Protein AF-A0A822J264-F1 (afdb_monomer)

Nearest PDB structures (foldseek):
  8wp1-assembly1_A  TM=3.627E-01  e=6.710E+00  Homo sapiens

Foldseek 3Di:
DDDPPPPQPFDKAAQDAAPPPRDTDIFGADSVRHGDQLKDWDQVVCCVVPVDGDIHIHHSVGSVCVLVVVVVVLCVPLNPDDPDADPPRPNNVSVVVSCVVVVPDD

Secondary structure (DSSP, 8-state):
-----------EEEEEE-TTT--EEEEE--TTSPPPTTSEEEHHHHHHHHSS---EEE-HHHHTTHHHHHHHHHHHHH-SPPSS--TT-HHHHHHHHHHHHHT---

Mean predicted aligned error: 10.85 Å

Structure (mmCIF, N/CA/C/O backbone):
data_AF-A0A822J264-F1
#
_entry.id   AF-A0A822J264-F1
#
loop_
_atom_site.group_PDB
_atom_site.id
_atom_site.type_symbol
_atom_site.label_atom_id
_atom_site.label_alt_id
_atom_site.label_comp_id
_atom_site.label_asym_id
_atom_site.label_entity_id
_atom_site.label_seq_id
_atom_site.pdbx_PDB_ins_code
_atom_site.Cartn_x
_atom_site.Cartn_y
_atom_site.Cartn_z
_atom_site.occupancy
_atom_site.B_iso_or_equiv
_atom_site.auth_seq_id
_atom_site.auth_comp_id
_atom_site.auth_asym_id
_atom_site.auth_atom_id
_atom_site.pdbx_PDB_model_num
ATOM 1 N N . MET A 1 1 ? 6.559 -12.242 44.135 1.00 37.31 1 MET A N 1
ATOM 2 C CA . MET A 1 1 ? 6.641 -10.959 43.398 1.00 37.31 1 MET A CA 1
ATOM 3 C C . MET A 1 1 ? 5.624 -11.011 42.266 1.00 37.31 1 MET A C 1
ATOM 5 O O . MET A 1 1 ? 5.751 -11.871 41.406 1.00 37.31 1 MET A O 1
ATOM 9 N N . LYS A 1 2 ? 4.561 -10.197 42.311 1.00 36.38 2 LYS A N 1
ATOM 10 C CA . LYS A 1 2 ? 3.545 -10.153 41.246 1.00 36.38 2 LYS A CA 1
ATOM 11 C C . LYS A 1 2 ? 4.147 -9.409 40.051 1.00 36.38 2 LYS A C 1
ATOM 13 O O . LYS A 1 2 ? 4.453 -8.226 40.182 1.00 36.38 2 LYS A O 1
ATOM 18 N N . LYS A 1 3 ? 4.365 -10.099 38.926 1.00 38.25 3 LYS A N 1
ATOM 19 C CA . LYS A 1 3 ? 4.694 -9.445 37.652 1.00 38.25 3 LYS A CA 1
ATOM 20 C C . LYS A 1 3 ? 3.502 -8.552 37.307 1.00 38.25 3 LYS A C 1
ATOM 22 O O . LYS A 1 3 ? 2.392 -9.049 37.162 1.00 38.25 3 LYS A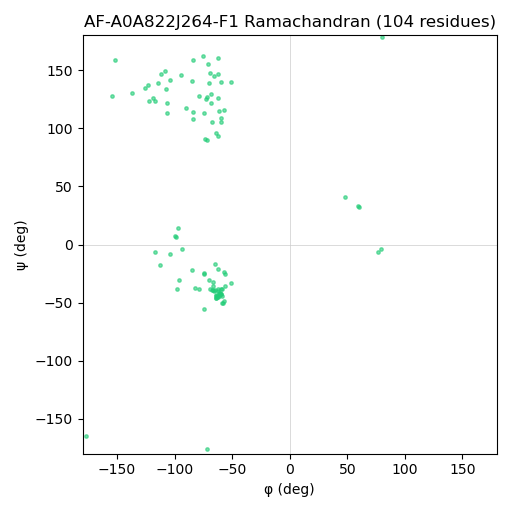 O 1
ATOM 27 N N . LYS A 1 4 ? 3.713 -7.234 37.291 1.00 39.19 4 LYS A N 1
ATOM 28 C CA . LYS A 1 4 ? 2.728 -6.290 36.767 1.00 39.19 4 LYS A CA 1
ATOM 29 C C . LYS A 1 4 ? 2.649 -6.551 35.268 1.00 39.19 4 LYS A C 1
ATOM 31 O O . LYS A 1 4 ? 3.585 -6.212 34.552 1.00 39.19 4 LYS A O 1
ATOM 36 N N . GLU A 1 5 ? 1.578 -7.195 34.823 1.00 40.41 5 GLU A N 1
ATOM 37 C CA . GLU A 1 5 ? 1.194 -7.183 33.417 1.00 40.41 5 GLU A CA 1
ATOM 38 C C . GLU A 1 5 ? 0.953 -5.724 33.035 1.00 40.41 5 GLU A C 1
ATOM 40 O O . GLU A 1 5 ? -0.004 -5.086 33.477 1.00 40.41 5 GLU A O 1
ATOM 45 N N . VAL A 1 6 ? 1.896 -5.155 32.287 1.00 39.34 6 VAL A N 1
ATOM 46 C CA . VAL A 1 6 ? 1.711 -3.866 31.636 1.00 39.34 6 VAL A CA 1
ATOM 47 C C . VAL A 1 6 ? 0.771 -4.145 30.471 1.00 39.34 6 VAL A C 1
ATOM 49 O O . VAL A 1 6 ? 1.203 -4.532 29.393 1.00 39.34 6 VAL A O 1
ATOM 52 N N . THR A 1 7 ? -0.534 -4.019 30.705 1.00 41.62 7 THR A N 1
ATOM 53 C CA . THR A 1 7 ? -1.530 -3.969 29.632 1.00 41.62 7 THR A CA 1
ATOM 54 C C . THR A 1 7 ? -1.240 -2.735 28.786 1.00 41.62 7 THR A C 1
ATOM 56 O O . THR A 1 7 ? -1.682 -1.631 29.116 1.00 41.62 7 THR A O 1
ATOM 59 N N . ALA A 1 8 ? -0.458 -2.909 27.721 1.00 45.66 8 ALA A N 1
ATOM 60 C CA . ALA A 1 8 ? -0.338 -1.928 26.659 1.00 45.66 8 ALA A CA 1
ATOM 61 C C . ALA A 1 8 ? -1.743 -1.737 26.079 1.00 45.66 8 ALA A C 1
ATOM 63 O O . ALA A 1 8 ? -2.320 -2.647 25.482 1.00 45.66 8 ALA A O 1
ATOM 64 N N . LYS A 1 9 ? -2.351 -0.576 26.335 1.00 51.09 9 LYS A N 1
ATOM 65 C CA . LYS A 1 9 ? -3.590 -0.180 25.669 1.00 51.09 9 LYS A CA 1
ATOM 66 C C . LYS A 1 9 ? -3.245 -0.037 24.187 1.00 51.09 9 LYS A C 1
ATOM 68 O O . LYS A 1 9 ? -2.710 0.997 23.811 1.00 51.09 9 LYS A O 1
ATOM 73 N N . SER A 1 10 ? -3.489 -1.065 23.372 1.00 56.47 10 SER A N 1
ATOM 74 C CA . SER A 1 10 ? -3.328 -0.946 21.920 1.00 56.47 10 SER A CA 1
ATOM 75 C C . SER A 1 10 ? -4.220 0.201 21.452 1.00 56.47 10 SER A C 1
ATOM 77 O O . SER A 1 10 ? -5.442 0.142 21.633 1.00 56.47 10 SER A O 1
ATOM 79 N N . SER A 1 11 ? -3.623 1.262 20.924 1.00 82.81 11 SER A N 1
ATOM 80 C CA . SER A 1 11 ? -4.365 2.424 20.446 1.00 82.81 11 SER A CA 1
ATOM 81 C C . SER A 1 11 ? -5.161 2.019 19.201 1.00 82.81 11 SER A C 1
ATOM 83 O O . SER A 1 11 ? -4.626 1.385 18.295 1.00 82.81 11 SER A O 1
ATOM 85 N N . ILE A 1 12 ? -6.458 2.330 19.172 1.00 89.62 12 ILE A N 1
ATOM 86 C CA . ILE A 1 12 ? -7.329 2.063 18.018 1.00 89.62 12 ILE A CA 1
ATOM 87 C C . ILE A 1 12 ? -7.608 3.398 17.330 1.00 89.62 12 ILE A C 1
ATOM 89 O O . ILE A 1 12 ? -8.157 4.307 17.957 1.00 89.62 12 ILE A O 1
ATOM 93 N N . LEU A 1 13 ? -7.257 3.512 16.049 1.00 90.69 13 LEU A N 1
ATOM 94 C CA . LEU A 1 13 ? -7.655 4.633 15.202 1.00 90.69 13 LEU A CA 1
ATOM 95 C C . LEU A 1 13 ? -9.050 4.346 14.655 1.00 90.69 13 LEU A C 1
ATOM 97 O O . LEU A 1 13 ? -9.224 3.475 13.804 1.00 90.69 13 LEU A O 1
ATOM 101 N N . LYS A 1 14 ? -10.045 5.068 15.163 1.00 91.81 14 LYS A N 1
ATOM 102 C CA . LYS A 1 14 ? -11.440 4.869 14.767 1.00 91.81 14 LYS A CA 1
ATOM 103 C C . LYS A 1 14 ? -11.804 5.617 13.493 1.00 91.81 14 LYS A C 1
ATOM 105 O O . LYS A 1 14 ? -11.148 6.610 13.145 1.00 91.81 14 LYS A O 1
ATOM 110 N N . ASP A 1 15 ? -12.867 5.145 12.849 1.00 91.75 15 ASP A N 1
ATOM 111 C CA . ASP A 1 15 ? -13.592 5.841 11.781 1.00 91.75 15 ASP A CA 1
ATOM 112 C C . ASP A 1 15 ? -12.723 6.190 10.558 1.00 91.75 15 ASP A C 1
ATOM 114 O O . ASP A 1 15 ? -12.945 7.204 9.891 1.00 91.75 15 ASP A O 1
ATOM 118 N N . ARG A 1 16 ? -11.733 5.349 10.226 1.00 93.94 16 ARG A N 1
ATOM 119 C CA . ARG A 1 16 ? -11.014 5.482 8.952 1.00 93.94 16 ARG A CA 1
ATOM 120 C C . ARG A 1 16 ? -11.959 5.119 7.812 1.00 93.94 16 ARG A C 1
ATOM 122 O O . ARG A 1 16 ? -12.837 4.269 7.957 1.00 93.94 16 ARG A O 1
ATOM 129 N N . LYS A 1 17 ? -11.781 5.754 6.658 1.00 94.69 17 LYS A N 1
ATOM 130 C CA . LYS A 1 17 ? -12.556 5.462 5.450 1.00 94.69 17 LYS A CA 1
ATOM 131 C C . LYS A 1 17 ? -11.614 4.992 4.357 1.00 94.69 17 LYS A C 1
ATOM 133 O O . LYS A 1 17 ? -10.654 5.682 4.038 1.00 94.69 17 LYS A O 1
ATOM 138 N N . CYS A 1 18 ? -11.899 3.833 3.778 1.00 92.56 18 CYS A N 1
ATOM 139 C CA . CYS A 1 18 ? -11.094 3.309 2.687 1.00 92.56 18 CYS A CA 1
ATOM 140 C C . CYS A 1 18 ? -11.355 4.134 1.426 1.00 92.56 18 CYS A C 1
ATOM 142 O O . CYS A 1 18 ? -12.507 4.283 1.020 1.00 92.56 18 CYS A O 1
ATOM 144 N N . ILE A 1 19 ? -10.303 4.643 0.790 1.00 90.06 19 ILE A N 1
ATOM 145 C CA . ILE A 1 19 ? -10.429 5.413 -0.456 1.00 90.06 19 ILE A CA 1
ATOM 146 C C . ILE A 1 19 ? -10.843 4.524 -1.633 1.00 90.06 19 ILE A C 1
ATOM 148 O O . ILE A 1 19 ? -11.554 4.983 -2.520 1.00 90.06 19 ILE A O 1
ATOM 152 N N . VAL A 1 20 ? -10.455 3.247 -1.617 1.00 86.81 20 VAL A N 1
ATOM 153 C CA . VAL A 1 20 ? -10.753 2.297 -2.697 1.00 86.81 20 VAL A CA 1
ATOM 154 C C . VAL A 1 20 ? -12.219 1.858 -2.678 1.00 86.81 20 VAL A C 1
ATOM 156 O O . VAL A 1 20 ? -12.912 1.999 -3.680 1.00 86.81 20 VAL A O 1
ATOM 159 N N . CYS A 1 21 ? -12.711 1.333 -1.550 1.00 90.62 21 CYS A N 1
ATOM 160 C CA . CYS A 1 21 ? -14.070 0.777 -1.466 1.00 90.62 21 CYS A CA 1
ATOM 161 C C . CYS A 1 21 ? -15.084 1.671 -0.737 1.00 90.62 21 CYS A C 1
ATOM 163 O O . CYS A 1 21 ? -16.271 1.361 -0.717 1.00 90.62 21 CYS A O 1
ATOM 165 N N . GLY A 1 22 ? -14.649 2.760 -0.100 1.00 92.44 22 GLY A N 1
ATOM 166 C CA . GLY A 1 22 ? -15.522 3.670 0.648 1.00 92.44 22 GLY A CA 1
ATOM 167 C C . GLY A 1 22 ? -15.968 3.168 2.026 1.00 92.44 22 GLY A C 1
ATOM 168 O O . GLY A 1 22 ? -16.575 3.944 2.770 1.00 92.44 22 GLY A O 1
ATOM 169 N N . ASN A 1 23 ? -15.662 1.917 2.388 1.00 93.81 23 ASN A N 1
ATOM 170 C CA . ASN A 1 23 ? -16.047 1.331 3.672 1.00 93.81 23 ASN A CA 1
ATOM 171 C C . ASN A 1 23 ? -15.359 2.031 4.845 1.00 93.81 23 ASN A C 1
ATOM 173 O O . ASN A 1 23 ? -14.193 2.428 4.760 1.00 93.81 23 ASN A O 1
ATOM 177 N N . LYS A 1 24 ? -16.085 2.141 5.960 1.00 96.00 24 LYS A N 1
ATOM 178 C CA . LYS A 1 24 ? -15.527 2.589 7.236 1.00 96.00 24 LYS A CA 1
ATOM 179 C C . LYS A 1 24 ? -14.904 1.414 7.979 1.00 96.00 24 LYS A C 1
ATOM 181 O O . LYS A 1 24 ? -15.472 0.324 7.972 1.00 96.00 24 LYS A O 1
ATOM 186 N N . PHE A 1 25 ? -13.766 1.641 8.617 1.00 93.38 25 PHE A N 1
ATOM 187 C CA . PHE A 1 25 ? -13.056 0.631 9.389 1.00 93.38 25 PHE A CA 1
ATOM 188 C C . PHE A 1 25 ? -12.235 1.268 10.513 1.00 93.38 25 PHE A C 1
ATOM 190 O O . PHE A 1 25 ? -11.884 2.448 10.460 1.00 93.38 25 PHE A O 1
ATOM 197 N N . ASP A 1 26 ? -11.923 0.459 11.519 1.00 94.25 26 ASP A N 1
ATOM 198 C CA . ASP A 1 26 ? -11.046 0.838 12.620 1.00 94.25 26 ASP A CA 1
ATOM 199 C C . ASP A 1 26 ? -9.679 0.174 12.425 1.00 94.25 26 ASP A C 1
ATOM 201 O O . ASP A 1 26 ? -9.597 -0.981 12.008 1.00 94.25 26 ASP A O 1
ATOM 205 N N . VAL A 1 27 ? -8.601 0.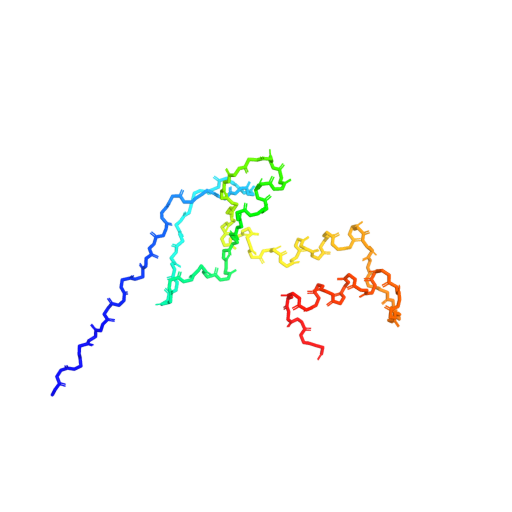886 12.753 1.00 90.81 27 VAL A N 1
ATOM 206 C CA . VAL A 1 27 ? -7.232 0.360 12.683 1.00 90.81 27 VAL A CA 1
ATOM 207 C C . VAL A 1 27 ? -6.730 0.112 14.093 1.00 90.81 27 VAL A C 1
ATOM 209 O O . VAL A 1 27 ? -6.526 1.044 14.873 1.00 90.81 27 VAL A O 1
ATOM 212 N N . LYS A 1 28 ? -6.513 -1.157 14.428 1.00 90.69 28 LYS A N 1
ATOM 213 C CA . LYS A 1 28 ? -5.855 -1.544 15.675 1.00 90.69 28 LYS A CA 1
ATOM 214 C C . LYS A 1 28 ? -4.343 -1.485 15.472 1.00 90.69 28 LYS A C 1
ATOM 216 O O . LYS A 1 28 ? -3.822 -2.267 14.684 1.00 90.69 28 LYS A O 1
ATOM 221 N N . LEU A 1 29 ? -3.659 -0.575 16.165 1.00 88.56 29 LEU A N 1
ATOM 222 C CA . LEU A 1 29 ? -2.199 -0.494 16.110 1.00 88.56 29 LEU A CA 1
ATOM 223 C C . LEU A 1 29 ? -1.553 -1.684 16.834 1.00 88.56 29 LEU A C 1
ATOM 225 O O . LEU A 1 29 ? -2.166 -2.290 17.722 1.00 88.56 29 LEU A O 1
ATOM 229 N N . ASP A 1 30 ? -0.322 -2.010 16.448 1.00 83.69 30 ASP A N 1
ATOM 230 C CA . ASP A 1 30 ? 0.469 -3.051 17.105 1.00 83.69 30 ASP A CA 1
ATOM 231 C C . ASP A 1 30 ? 0.968 -2.621 18.505 1.00 83.69 30 ASP A C 1
ATOM 233 O O . ASP A 1 30 ? 0.639 -1.546 19.019 1.00 83.69 30 ASP A O 1
ATOM 237 N N . GLU A 1 31 ? 1.768 -3.473 19.150 1.00 84.31 31 GLU A N 1
ATOM 238 C CA . GLU A 1 31 ? 2.338 -3.207 20.480 1.00 84.31 31 GLU A CA 1
ATOM 239 C C . GLU A 1 31 ? 3.267 -1.978 20.536 1.00 84.31 31 GLU A C 1
ATOM 241 O O . GLU A 1 31 ? 3.438 -1.387 21.604 1.00 84.31 31 GLU A O 1
ATOM 246 N N . ASN A 1 32 ? 3.801 -1.550 19.390 1.00 85.31 32 ASN A N 1
ATOM 247 C CA . ASN A 1 32 ? 4.674 -0.390 19.228 1.00 85.31 32 ASN A CA 1
ATOM 248 C C . ASN A 1 32 ? 3.924 0.854 18.713 1.00 85.31 32 ASN A C 1
ATOM 250 O O . ASN A 1 32 ? 4.552 1.875 18.436 1.00 85.31 32 ASN A O 1
ATOM 254 N N . ASN A 1 33 ? 2.589 0.806 18.621 1.00 84.69 33 ASN A N 1
ATOM 255 C CA . ASN A 1 33 ? 1.741 1.829 17.995 1.00 84.69 33 ASN A CA 1
ATOM 256 C C . ASN A 1 33 ? 2.045 2.065 16.502 1.00 84.69 33 ASN A C 1
ATOM 258 O O . ASN A 1 33 ? 1.880 3.176 15.997 1.00 84.69 33 ASN A O 1
ATOM 262 N N . VAL A 1 34 ? 2.464 1.024 15.787 1.00 84.75 34 VAL A N 1
ATOM 263 C CA . VAL A 1 34 ? 2.665 1.040 14.336 1.00 84.75 34 VAL A CA 1
ATOM 264 C C . VAL A 1 34 ? 1.407 0.520 13.640 1.00 84.75 34 VAL A C 1
ATOM 266 O O . VAL A 1 34 ? 0.688 -0.339 14.159 1.00 84.75 34 VAL A O 1
ATOM 269 N N . ILE A 1 35 ? 1.116 1.075 12.462 1.00 85.31 35 ILE A N 1
ATOM 270 C CA . ILE A 1 35 ? 0.020 0.616 11.604 1.00 85.31 35 ILE A CA 1
ATOM 271 C C . ILE A 1 35 ? 0.389 -0.775 11.065 1.00 85.31 35 ILE A C 1
ATOM 273 O O . ILE A 1 35 ? 1.432 -0.904 10.421 1.00 85.31 35 ILE A O 1
ATOM 277 N N . PRO A 1 36 ? -0.428 -1.816 11.305 1.00 84.00 36 PRO A N 1
ATOM 278 C CA . PRO A 1 36 ? -0.131 -3.151 10.802 1.00 84.00 36 PRO A CA 1
ATOM 279 C C . PRO A 1 36 ? -0.089 -3.197 9.274 1.00 84.00 36 PRO A C 1
ATOM 281 O O . PRO A 1 36 ? -0.891 -2.535 8.616 1.00 84.00 36 PRO A O 1
ATOM 284 N N . ILE A 1 37 ? 0.778 -4.053 8.722 1.00 78.19 37 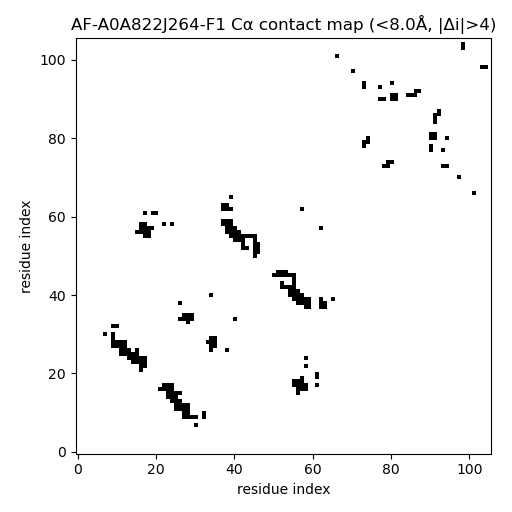ILE A N 1
ATOM 285 C CA . ILE A 1 37 ? 1.003 -4.198 7.269 1.00 78.19 37 ILE A CA 1
ATOM 286 C C . ILE A 1 37 ? -0.261 -4.547 6.478 1.00 78.19 37 ILE A C 1
ATOM 288 O O . ILE A 1 37 ? -0.353 -4.263 5.289 1.00 78.19 37 ILE A O 1
ATOM 292 N N . GLN A 1 38 ? -1.254 -5.146 7.136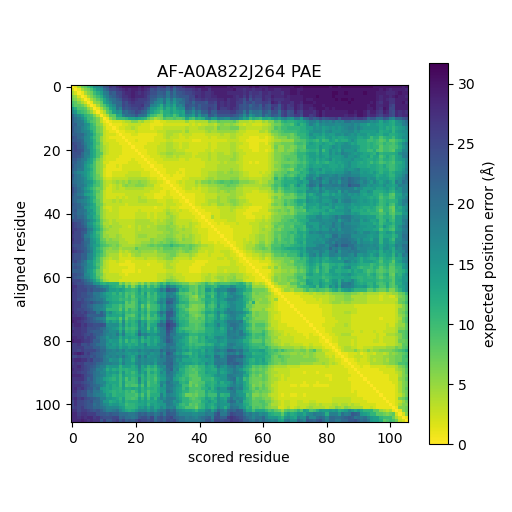 1.00 82.75 38 GLN A N 1
ATOM 293 C CA . GLN A 1 38 ? -2.526 -5.439 6.498 1.00 82.75 38 GLN A CA 1
ATOM 294 C C . GLN A 1 38 ? -3.287 -4.178 6.091 1.00 82.75 38 GLN A C 1
ATOM 296 O O . GLN A 1 38 ? -4.172 -4.314 5.275 1.00 82.75 38 GLN A O 1
ATOM 301 N N . TYR A 1 39 ? -2.977 -2.981 6.601 1.00 86.94 39 TYR A N 1
ATOM 302 C CA . TYR A 1 39 ? -3.583 -1.711 6.183 1.00 86.94 39 TYR A CA 1
ATOM 303 C C . TYR A 1 39 ? -2.574 -0.878 5.393 1.00 86.94 39 TYR A C 1
ATOM 305 O O . TYR A 1 39 ? -1.380 -0.916 5.681 1.00 86.94 39 TYR A O 1
ATOM 313 N N . PHE A 1 40 ? -3.050 -0.062 4.452 1.00 87.00 40 PHE A N 1
ATOM 314 C CA . PHE A 1 40 ? -2.195 0.916 3.777 1.00 87.00 40 PHE A CA 1
ATOM 315 C C . PHE A 1 40 ? -2.517 2.333 4.248 1.00 87.00 40 PHE A C 1
ATOM 317 O O . PHE A 1 40 ? -3.685 2.728 4.316 1.00 87.00 40 PHE A O 1
ATOM 324 N N . PHE A 1 41 ? -1.464 3.089 4.556 1.00 87.50 41 PHE A N 1
ATOM 325 C CA . PHE A 1 41 ? -1.533 4.475 4.995 1.00 87.50 41 PHE A CA 1
ATOM 326 C C . PHE A 1 41 ? -0.458 5.318 4.307 1.00 87.50 41 PHE A C 1
ATOM 328 O O . PHE A 1 41 ? 0.717 4.951 4.318 1.00 87.50 41 PHE A O 1
ATOM 335 N N . SER A 1 42 ? -0.839 6.467 3.742 1.00 85.25 42 SER A N 1
ATOM 336 C CA . SER A 1 42 ? 0.119 7.438 3.203 1.00 85.25 42 SER A CA 1
ATOM 337 C C . SER A 1 42 ? -0.438 8.863 3.184 1.00 85.25 42 SER A C 1
ATOM 339 O O . SER A 1 42 ? -1.486 9.128 2.603 1.00 85.25 42 SER A O 1
ATOM 341 N N . ASN A 1 43 ? 0.303 9.814 3.750 1.00 84.94 43 ASN A N 1
ATOM 342 C CA . ASN A 1 43 ? -0.024 11.241 3.630 1.00 84.94 43 ASN A CA 1
ATOM 343 C C . ASN A 1 43 ? 0.533 11.856 2.335 1.00 84.94 43 ASN A C 1
ATOM 345 O O . ASN A 1 43 ? 0.041 12.874 1.856 1.00 84.94 43 ASN A O 1
ATOM 349 N N . GLU A 1 44 ? 1.554 11.238 1.740 1.00 85.94 44 GLU A N 1
ATOM 350 C CA . GLU A 1 44 ? 2.150 11.719 0.491 1.00 85.94 44 GLU A CA 1
ATOM 351 C C . GLU A 1 44 ? 1.301 11.334 -0.718 1.00 85.94 44 GLU A C 1
ATOM 353 O O . GLU A 1 44 ? 1.136 12.127 -1.645 1.00 85.94 44 GLU A O 1
ATOM 358 N N . LEU A 1 45 ? 0.719 10.131 -0.709 1.00 80.19 45 LEU A N 1
ATOM 359 C CA . LEU A 1 45 ? -0.059 9.647 -1.842 1.00 80.19 45 LEU A CA 1
ATOM 360 C C . LEU A 1 45 ? -1.307 10.503 -2.080 1.00 80.19 45 LEU A C 1
ATOM 362 O O . LEU A 1 45 ? -1.574 10.883 -3.215 1.00 80.19 45 LEU A O 1
ATOM 366 N N . ILE A 1 46 ? -2.048 10.855 -1.026 1.00 82.44 46 ILE A N 1
ATOM 367 C CA . ILE A 1 46 ? -3.238 11.709 -1.156 1.00 82.44 46 ILE A CA 1
ATOM 368 C C . ILE A 1 46 ? -2.889 13.099 -1.694 1.00 82.44 46 ILE A C 1
ATOM 370 O O . ILE A 1 46 ? -3.579 13.588 -2.589 1.00 82.44 46 ILE A O 1
ATOM 374 N N . LYS A 1 47 ? -1.772 13.679 -1.244 1.00 82.56 47 LYS A N 1
ATOM 375 C CA . LYS A 1 47 ? -1.260 14.956 -1.742 1.00 82.56 47 LYS A CA 1
ATOM 376 C C . LYS A 1 47 ? -0.886 14.890 -3.213 1.00 82.56 47 LYS A C 1
ATOM 378 O O . LYS A 1 47 ? -1.261 15.772 -3.978 1.00 82.56 47 LYS A O 1
ATOM 383 N N . ASN A 1 48 ? -0.211 13.826 -3.631 1.00 81.19 48 ASN A N 1
ATOM 384 C CA . ASN A 1 48 ? 0.145 13.630 -5.035 1.00 81.19 48 ASN A CA 1
ATOM 385 C C . ASN A 1 48 ? -1.081 13.395 -5.933 1.00 81.19 48 ASN A C 1
ATOM 387 O O . ASN A 1 48 ? -1.064 13.793 -7.094 1.00 81.19 48 ASN A O 1
ATOM 391 N N . LEU A 1 49 ? -2.141 12.766 -5.417 1.00 75.94 49 LEU A N 1
ATOM 392 C CA . LEU A 1 49 ? -3.359 12.481 -6.184 1.00 75.94 49 LEU A CA 1
ATOM 393 C C . LEU A 1 49 ? -4.325 13.670 -6.268 1.00 75.94 49 LEU A C 1
ATOM 395 O O . LEU A 1 49 ? -4.977 13.845 -7.294 1.00 75.94 49 LEU A O 1
ATOM 399 N N . THR A 1 50 ? -4.455 14.451 -5.194 1.00 82.00 50 THR A N 1
ATOM 400 C CA . THR A 1 50 ? -5.492 15.495 -5.065 1.00 82.00 50 THR A CA 1
ATOM 401 C C . THR A 1 50 ? -4.937 16.917 -5.051 1.00 82.00 50 THR A C 1
ATOM 403 O O . THR A 1 50 ? -5.679 17.861 -5.299 1.00 82.00 50 THR A O 1
ATOM 406 N N . GLY A 1 51 ? -3.640 17.089 -4.785 1.00 84.81 51 GLY A N 1
ATOM 407 C CA . GLY A 1 51 ? -3.020 18.391 -4.533 1.00 84.81 51 GLY A CA 1
ATOM 408 C C . GLY A 1 51 ? -3.248 18.929 -3.116 1.00 84.81 51 GLY A C 1
ATOM 409 O O . GLY A 1 51 ? -2.688 19.969 -2.776 1.00 84.81 51 GLY A O 1
ATOM 410 N N . GLU A 1 52 ? -4.023 18.229 -2.285 1.00 87.50 52 GLU A N 1
ATOM 411 C CA . GLU A 1 52 ? -4.384 18.643 -0.927 1.00 87.50 52 GLU A CA 1
ATOM 412 C C . GLU A 1 52 ? -3.729 17.739 0.125 1.00 87.50 52 GLU A C 1
ATOM 414 O O . GLU A 1 52 ? -3.538 16.539 -0.083 1.00 87.50 52 GLU A O 1
ATOM 419 N N . ASP A 1 53 ? -3.379 18.308 1.281 1.00 88.69 53 ASP A N 1
ATOM 420 C CA . ASP A 1 53 ? -2.914 17.510 2.415 1.00 88.69 53 ASP A CA 1
ATOM 4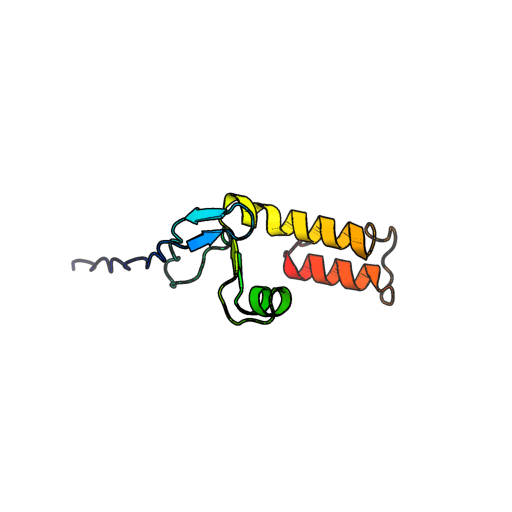21 C C . ASP A 1 53 ? -4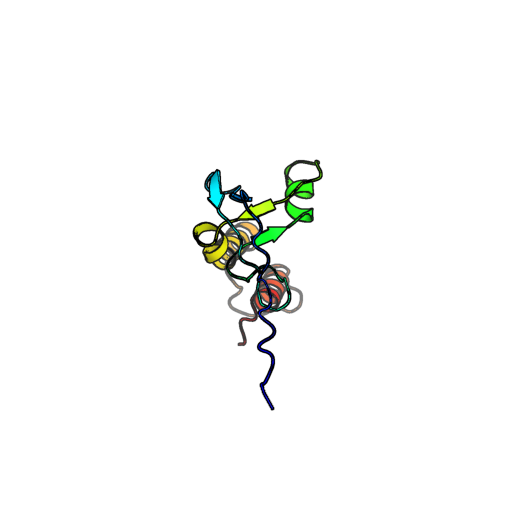.080 16.693 3.000 1.00 88.69 53 ASP A C 1
ATOM 423 O O . ASP A 1 53 ? -5.203 17.178 3.144 1.00 88.69 53 ASP A O 1
ATOM 427 N N . GLY A 1 54 ? -3.817 15.441 3.369 1.00 88.56 54 GLY A N 1
ATOM 428 C CA . GLY A 1 54 ? -4.835 14.552 3.920 1.00 88.56 54 GLY A CA 1
ATOM 429 C C . GLY A 1 54 ? -4.262 13.204 4.332 1.00 88.56 54 GLY A C 1
ATOM 430 O O . GLY A 1 54 ? -3.046 13.031 4.400 1.00 88.56 54 GLY A O 1
ATOM 431 N N . GLU A 1 55 ? -5.143 12.228 4.548 1.00 90.88 55 GLU A N 1
ATOM 432 C CA . GLU A 1 55 ? -4.758 10.845 4.837 1.00 90.88 55 GLU A CA 1
ATOM 433 C C . GLU A 1 55 ? -5.258 9.906 3.731 1.00 90.88 55 GLU A C 1
ATOM 435 O O . GLU A 1 55 ? -6.462 9.835 3.466 1.00 90.88 55 GLU A O 1
ATOM 440 N N . TYR A 1 56 ? -4.355 9.146 3.109 1.00 89.25 56 TYR A N 1
ATOM 441 C CA . TYR A 1 56 ? -4.734 8.037 2.236 1.00 89.25 56 TYR A CA 1
ATOM 442 C C . TYR A 1 56 ? -4.847 6.752 3.054 1.00 89.25 56 TYR A C 1
ATOM 444 O O . TYR A 1 56 ? -3.841 6.296 3.590 1.00 89.25 56 TYR A O 1
ATOM 452 N N . TRP A 1 57 ? -6.040 6.156 3.119 1.00 92.38 57 TRP A N 1
ATOM 453 C CA . TRP A 1 57 ? -6.289 4.913 3.853 1.00 92.38 57 TRP A CA 1
ATOM 454 C C . TRP A 1 57 ? -6.866 3.818 2.958 1.00 92.38 57 TRP A C 1
ATOM 456 O O . TRP A 1 57 ? -7.826 4.039 2.210 1.00 92.38 57 TRP A O 1
ATOM 466 N N . GLU A 1 58 ? -6.366 2.599 3.129 1.00 90.50 58 GLU A N 1
ATOM 467 C CA . GLU A 1 58 ? -6.975 1.389 2.580 1.00 90.50 58 GLU A CA 1
ATOM 468 C C . GLU A 1 58 ? -7.224 0.359 3.681 1.00 90.50 58 GLU A C 1
ATOM 470 O O . GLU A 1 58 ? -6.376 0.137 4.548 1.00 90.50 58 GLU A O 1
ATOM 475 N N . CYS A 1 59 ? -8.419 -0.240 3.664 1.00 91.56 59 CYS A N 1
ATOM 476 C CA . CYS A 1 59 ? -8.777 -1.300 4.602 1.00 91.56 59 CYS A CA 1
ATOM 477 C C . CYS A 1 59 ? -8.089 -2.610 4.224 1.00 91.56 59 CYS A C 1
ATOM 479 O O . CYS A 1 59 ? -7.728 -2.784 3.065 1.00 91.56 59 CYS A O 1
ATOM 481 N N . GLU A 1 60 ? -8.025 -3.557 5.162 1.00 87.38 60 GLU A N 1
ATOM 482 C CA . GLU A 1 60 ? -7.332 -4.842 4.985 1.00 87.38 60 GLU A CA 1
ATOM 483 C C . GLU A 1 60 ? -7.704 -5.619 3.719 1.00 87.38 60 GLU A C 1
ATOM 485 O O . GLU A 1 60 ? -6.853 -6.238 3.085 1.00 87.38 60 GLU A O 1
ATOM 490 N N . TYR A 1 61 ? -8.959 -5.509 3.290 1.00 86.06 61 TYR A N 1
ATOM 491 C CA . TYR A 1 61 ? -9.451 -6.149 2.076 1.00 86.06 61 TYR A CA 1
ATOM 492 C C . TYR A 1 61 ? -8.968 -5.467 0.794 1.00 86.06 61 TYR A C 1
ATOM 494 O O . TYR A 1 61 ? -8.934 -6.105 -0.247 1.00 86.06 61 TYR A O 1
ATOM 502 N N . CYS A 1 62 ? -8.634 -4.177 0.832 1.00 84.44 62 CYS A N 1
ATOM 503 C CA . CYS A 1 62 ? -8.160 -3.417 -0.326 1.00 84.44 62 CYS A CA 1
ATOM 504 C C . CYS A 1 62 ? -6.629 -3.310 -0.356 1.00 84.44 62 CYS A C 1
ATOM 506 O O . CYS A 1 62 ? -6.030 -3.415 -1.428 1.00 84.44 62 CYS A O 1
ATOM 508 N N . SER A 1 63 ? -5.991 -3.146 0.803 1.00 76.12 63 SER A N 1
ATOM 509 C CA . SER A 1 63 ? -4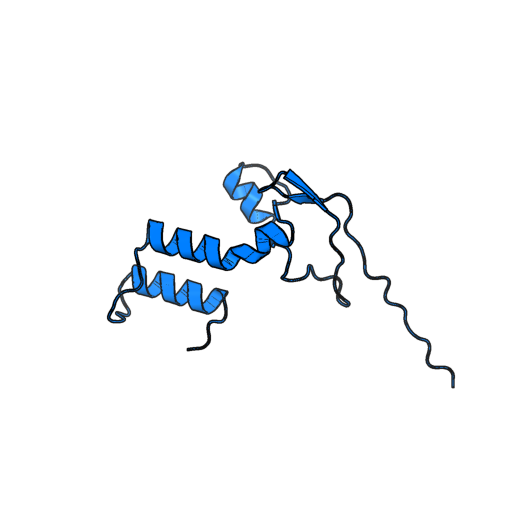.530 -3.134 0.947 1.00 76.12 63 SER A CA 1
ATOM 510 C C . SER A 1 63 ? -3.912 -4.520 0.835 1.00 76.12 63 SER A C 1
ATOM 512 O O . SER A 1 63 ? -2.763 -4.616 0.421 1.00 76.12 63 SER A O 1
ATOM 514 N N . GLY A 1 64 ? -4.660 -5.596 1.114 1.00 65.88 64 GLY A N 1
ATOM 515 C CA . GLY A 1 64 ? -4.198 -6.968 0.869 1.00 65.88 64 GLY A CA 1
ATOM 516 C C . GLY A 1 64 ? -3.779 -7.223 -0.587 1.00 65.88 64 GLY A C 1
ATOM 517 O O . GLY A 1 64 ? -2.902 -8.039 -0.832 1.00 65.88 64 GLY A O 1
ATOM 518 N N . TYR A 1 65 ? -4.325 -6.450 -1.534 1.00 64.44 65 TYR A N 1
ATOM 519 C CA . TYR A 1 65 ? -3.969 -6.472 -2.958 1.00 64.44 65 TYR A CA 1
ATOM 520 C C . TYR A 1 65 ? -2.962 -5.381 -3.340 1.00 64.44 65 TYR A C 1
ATOM 522 O O . TYR A 1 65 ? -2.853 -5.031 -4.513 1.00 64.44 65 TYR A O 1
ATOM 530 N N . PHE A 1 66 ? -2.290 -4.733 -2.385 1.00 74.56 66 PHE A N 1
ATOM 531 C CA . PHE A 1 66 ? -1.372 -3.639 -2.707 1.00 74.56 66 PHE A CA 1
ATOM 532 C C . PHE A 1 66 ? -0.207 -4.138 -3.563 1.00 74.56 66 PHE A C 1
ATOM 534 O O . PHE A 1 66 ? 0.076 -3.543 -4.599 1.00 74.56 66 PHE A O 1
ATOM 541 N N . GLU A 1 67 ? 0.393 -5.273 -3.199 1.00 77.50 67 GLU A N 1
ATOM 542 C CA . GLU A 1 67 ? 1.418 -5.915 -4.023 1.00 77.50 67 GLU A CA 1
ATOM 543 C C . GLU A 1 67 ? 0.881 -6.244 -5.423 1.00 77.50 67 GLU A C 1
ATOM 545 O O . GLU A 1 67 ? 1.474 -5.838 -6.421 1.00 77.50 67 GLU A O 1
ATOM 550 N N . GLU A 1 68 ? -0.280 -6.901 -5.512 1.00 79.12 68 GLU A N 1
ATOM 551 C CA . GLU A 1 68 ? -0.895 -7.269 -6.792 1.00 79.12 68 GLU A CA 1
ATOM 552 C C . GLU A 1 68 ? -1.204 -6.045 -7.665 1.00 79.12 68 GLU A C 1
ATOM 554 O O . GLU A 1 68 ? -0.868 -6.042 -8.847 1.00 79.12 68 GLU A O 1
ATOM 559 N N . ARG A 1 69 ? -1.731 -4.956 -7.096 1.00 76.81 69 ARG A N 1
ATOM 560 C CA . ARG A 1 69 ? -1.994 -3.709 -7.834 1.00 76.81 69 ARG A CA 1
ATOM 561 C C . ARG A 1 69 ? -0.717 -3.016 -8.278 1.00 76.81 69 ARG A C 1
ATOM 563 O O . ARG A 1 69 ? -0.670 -2.482 -9.388 1.00 76.81 69 ARG A O 1
ATOM 570 N N . VAL A 1 70 ? 0.325 -3.010 -7.447 1.00 82.69 70 VAL A N 1
ATOM 571 C CA . VAL A 1 70 ? 1.629 -2.483 -7.864 1.00 82.69 70 VAL A CA 1
ATOM 572 C C . VAL A 1 70 ? 2.201 -3.364 -8.976 1.00 82.69 70 VAL A C 1
ATOM 574 O O . VAL A 1 70 ? 2.705 -2.827 -9.958 1.00 82.69 70 VAL A O 1
ATOM 577 N N . LYS A 1 71 ? 2.042 -4.688 -8.910 1.00 86.00 71 LYS A N 1
ATOM 578 C CA . LYS A 1 71 ? 2.442 -5.620 -9.972 1.00 86.00 71 LYS A CA 1
ATOM 579 C C . LYS A 1 71 ? 1.681 -5.373 -11.275 1.00 86.00 71 LYS A C 1
ATOM 581 O O . LYS A 1 71 ? 2.297 -5.319 -12.337 1.00 86.00 71 LYS A O 1
ATOM 586 N N . GLU A 1 72 ? 0.368 -5.176 -11.221 1.00 85.12 72 GLU A N 1
ATOM 587 C CA . GLU A 1 72 ? -0.448 -4.818 -12.388 1.00 85.12 72 GLU A CA 1
ATOM 588 C C . GLU A 1 72 ? -0.016 -3.473 -12.983 1.00 85.12 72 GLU A C 1
ATOM 590 O O . GLU A 1 72 ? 0.149 -3.350 -14.199 1.00 85.12 72 GLU A O 1
ATOM 595 N N . TYR A 1 73 ? 0.230 -2.469 -12.137 1.00 85.56 73 TYR A N 1
ATOM 596 C CA . TYR A 1 73 ? 0.770 -1.178 -12.560 1.00 85.56 73 TYR A CA 1
ATOM 597 C C . TYR A 1 73 ? 2.143 -1.331 -13.226 1.00 85.56 73 TYR A C 1
ATOM 599 O O . TYR A 1 73 ? 2.391 -0.720 -14.269 1.00 85.56 73 TYR A O 1
ATOM 607 N N . MET A 1 74 ? 3.018 -2.164 -12.660 1.00 91.88 74 MET A N 1
ATOM 608 C CA . MET A 1 74 ? 4.329 -2.488 -13.217 1.00 91.88 74 MET A CA 1
ATOM 609 C C . MET A 1 74 ? 4.191 -3.097 -14.613 1.00 91.88 74 MET A C 1
ATOM 611 O O . MET A 1 74 ? 4.777 -2.573 -15.557 1.00 91.88 74 MET A O 1
ATOM 615 N N . VAL A 1 75 ? 3.342 -4.115 -14.779 1.00 91.31 75 VAL A N 1
ATOM 616 C CA . VAL A 1 75 ? 3.078 -4.741 -16.085 1.00 91.31 75 VAL A CA 1
ATOM 617 C C . VAL A 1 75 ? 2.508 -3.738 -17.089 1.00 91.31 75 VAL A C 1
ATOM 619 O O . VAL A 1 75 ? 2.931 -3.718 -18.243 1.00 91.31 75 VAL A O 1
ATOM 622 N N . LYS A 1 76 ? 1.584 -2.870 -16.672 1.00 89.62 76 LYS A N 1
ATOM 623 C CA . LYS A 1 76 ? 0.951 -1.882 -17.556 1.00 89.62 76 LYS A CA 1
ATOM 624 C C . LYS A 1 76 ? 1.925 -0.813 -18.065 1.00 89.62 76 LYS A C 1
ATOM 626 O O . LYS A 1 76 ? 1.804 -0.397 -19.213 1.00 89.62 76 LYS A O 1
ATOM 631 N N . ASN A 1 77 ? 2.842 -0.340 -17.220 1.00 87.38 77 ASN A N 1
ATOM 632 C CA . ASN A 1 77 ? 3.726 0.787 -17.550 1.00 87.38 77 ASN A CA 1
ATOM 633 C C . ASN A 1 77 ? 5.102 0.352 -18.066 1.00 87.38 77 ASN A C 1
ATOM 635 O O . ASN A 1 77 ? 5.697 1.059 -18.875 1.00 87.38 77 ASN A O 1
ATOM 639 N N . TRP A 1 78 ? 5.603 -0.795 -17.609 1.00 90.19 78 TRP A N 1
ATOM 640 C CA . TRP A 1 78 ? 6.947 -1.289 -17.923 1.00 90.19 78 TRP A CA 1
ATOM 641 C C . TRP A 1 78 ? 6.941 -2.609 -18.701 1.00 90.19 78 TRP A C 1
ATOM 643 O O . TRP A 1 78 ? 7.996 -3.046 -19.159 1.00 90.19 78 TRP A O 1
ATOM 653 N N . GLY A 1 79 ? 5.773 -3.230 -18.886 1.00 91.38 79 GLY A N 1
ATOM 654 C CA . GLY A 1 79 ? 5.646 -4.564 -19.464 1.00 91.38 79 GLY A CA 1
ATOM 655 C C . GLY A 1 79 ? 5.940 -5.673 -18.454 1.00 91.38 79 GLY A C 1
ATOM 656 O O . GLY A 1 79 ? 6.273 -5.438 -17.288 1.00 91.38 79 GLY A O 1
ATOM 657 N N . THR A 1 80 ? 5.813 -6.920 -18.905 1.00 92.06 80 THR A N 1
ATOM 658 C CA . THR A 1 80 ? 6.296 -8.074 -18.139 1.00 92.06 80 THR A CA 1
ATOM 659 C C . THR A 1 80 ? 7.809 -7.991 -17.941 1.00 92.06 80 THR A C 1
ATOM 661 O O . THR A 1 80 ? 8.501 -7.299 -18.688 1.00 92.06 80 THR A O 1
ATOM 664 N N . ARG A 1 81 ? 8.332 -8.723 -16.949 1.00 90.94 81 ARG A N 1
ATOM 665 C CA . ARG A 1 81 ? 9.780 -8.834 -16.734 1.00 90.94 81 ARG A CA 1
ATOM 666 C C . ARG A 1 81 ? 10.491 -9.2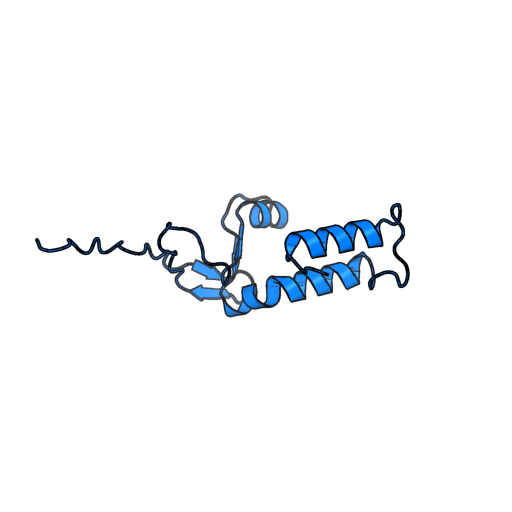22 -18.028 1.00 90.94 81 ARG A C 1
ATOM 668 O O . ARG A 1 81 ? 9.991 -10.058 -18.785 1.00 90.94 81 ARG A O 1
ATOM 675 N N . CYS A 1 82 ? 11.651 -8.615 -18.260 1.00 90.19 82 CYS A N 1
ATOM 676 C CA . CYS A 1 82 ? 12.529 -9.025 -19.345 1.00 90.19 82 CYS A CA 1
ATOM 677 C C . CYS A 1 82 ? 12.934 -10.501 -19.143 1.00 90.19 82 CYS A C 1
ATOM 679 O O . CYS A 1 82 ? 13.181 -10.889 -17.999 1.00 90.19 82 CYS A O 1
ATOM 681 N N . PRO A 1 83 ? 12.996 -11.318 -20.213 1.00 88.75 83 PRO A N 1
ATOM 682 C CA . PRO A 1 83 ? 13.469 -12.701 -20.120 1.00 88.75 83 PRO A CA 1
ATOM 683 C C . PRO A 1 83 ? 14.905 -12.791 -19.593 1.00 88.75 83 PRO A C 1
ATOM 685 O O . PRO A 1 83 ? 15.207 -13.659 -18.781 1.00 88.75 83 PRO A O 1
ATOM 688 N N . ASP A 1 84 ? 15.747 -11.848 -20.020 1.00 90.38 84 ASP A N 1
ATOM 689 C CA . ASP A 1 84 ? 17.132 -11.696 -19.592 1.00 90.38 84 ASP A CA 1
ATOM 690 C C . ASP A 1 84 ? 17.297 -10.375 -18.828 1.00 90.38 84 ASP A C 1
ATOM 692 O O . ASP A 1 84 ? 16.727 -9.344 -19.202 1.00 90.38 84 ASP A O 1
ATOM 696 N N . TYR A 1 85 ? 18.071 -10.399 -17.739 1.00 86.81 85 TYR A N 1
ATOM 697 C CA . TYR A 1 85 ? 18.365 -9.195 -16.966 1.00 86.81 85 TYR A CA 1
ATOM 698 C C . TYR A 1 85 ? 19.450 -8.359 -17.646 1.00 86.81 85 TYR A C 1
ATOM 700 O O . TYR A 1 85 ? 20.560 -8.832 -17.887 1.00 86.81 85 TYR A O 1
ATOM 708 N N . GLU A 1 86 ? 19.160 -7.076 -17.852 1.00 90.25 86 GLU A N 1
ATOM 709 C CA . GLU A 1 86 ? 20.132 -6.093 -18.320 1.00 90.25 86 GLU A CA 1
ATOM 710 C C . GLU A 1 86 ? 20.250 -4.931 -17.328 1.00 90.25 86 GLU A C 1
ATOM 712 O O . GLU A 1 86 ? 19.275 -4.226 -17.053 1.00 90.25 86 GLU A O 1
ATOM 717 N N . GLU A 1 87 ? 21.465 -4.672 -16.832 1.00 87.19 87 GLU A N 1
ATOM 718 C CA . GLU A 1 87 ? 21.724 -3.658 -15.795 1.00 87.19 87 GLU A CA 1
ATOM 719 C C . GLU A 1 87 ? 21.239 -2.258 -16.193 1.00 87.19 87 GLU A C 1
ATOM 721 O O . GLU A 1 87 ? 20.749 -1.505 -15.352 1.00 87.19 87 GLU A O 1
ATOM 726 N N . ASN A 1 88 ? 21.340 -1.905 -17.476 1.00 91.56 88 ASN A N 1
ATOM 727 C CA . ASN A 1 88 ? 20.971 -0.583 -17.980 1.00 91.56 88 ASN A CA 1
ATOM 728 C C . ASN A 1 88 ? 19.531 -0.490 -18.502 1.00 91.56 88 ASN A C 1
ATOM 730 O O . ASN A 1 88 ? 19.081 0.614 -18.812 1.00 91.56 88 ASN A O 1
ATOM 734 N N . CYS A 1 89 ? 18.785 -1.597 -18.532 1.00 92.25 89 CYS A N 1
ATOM 735 C CA . CYS A 1 89 ? 17.402 -1.613 -18.994 1.00 92.25 89 CYS A CA 1
ATOM 736 C C . CYS A 1 89 ? 16.462 -0.943 -17.966 1.00 92.25 89 CYS A C 1
ATOM 738 O O . CYS A 1 89 ? 16.414 -1.362 -16.804 1.00 92.25 89 CYS A O 1
ATOM 740 N N . PRO A 1 90 ? 15.665 0.069 -18.366 1.00 90.75 90 PRO A N 1
ATOM 741 C CA . PRO A 1 90 ? 14.713 0.730 -17.470 1.00 90.75 90 PRO A CA 1
ATOM 742 C C . PRO A 1 90 ? 13.671 -0.221 -16.861 1.00 90.75 90 PRO A C 1
ATOM 744 O O . PRO A 1 90 ? 13.369 -0.108 -15.675 1.00 90.75 90 PRO A O 1
ATOM 747 N N . CYS A 1 91 ? 13.180 -1.197 -17.635 1.00 92.44 91 CYS A N 1
ATOM 748 C CA . CYS A 1 91 ? 12.238 -2.213 -17.154 1.00 92.44 91 CYS A CA 1
ATOM 749 C C . CYS A 1 91 ? 12.878 -3.097 -16.068 1.00 92.44 91 CYS A C 1
ATOM 751 O O . CYS A 1 91 ? 12.304 -3.272 -14.994 1.00 92.44 91 CYS A O 1
ATOM 753 N N . CYS A 1 92 ? 14.113 -3.566 -16.287 1.00 92.31 92 CYS A N 1
ATOM 754 C CA . CYS A 1 92 ? 14.860 -4.355 -15.303 1.00 92.31 92 CYS A CA 1
ATOM 755 C C . CYS A 1 92 ? 15.113 -3.579 -14.001 1.00 92.31 92 CYS A C 1
ATOM 757 O O . CYS A 1 92 ? 14.953 -4.131 -12.913 1.00 92.31 92 CYS A O 1
ATOM 759 N N . LYS A 1 93 ? 15.462 -2.288 -14.084 1.00 92.31 93 LYS A N 1
ATOM 760 C CA . LYS A 1 93 ? 15.631 -1.427 -12.899 1.00 92.31 93 LYS A CA 1
ATOM 761 C C . LYS A 1 93 ? 14.323 -1.248 -12.129 1.00 92.31 93 LYS A C 1
ATOM 763 O O . LYS A 1 93 ? 14.330 -1.336 -10.904 1.00 92.31 93 LYS A O 1
ATOM 768 N N . ALA A 1 94 ? 13.213 -1.027 -12.833 1.00 90.62 94 ALA A N 1
ATOM 769 C CA . ALA A 1 94 ? 11.903 -0.867 -12.215 1.00 90.62 94 ALA A CA 1
ATOM 770 C C . ALA A 1 94 ? 11.461 -2.157 -11.496 1.00 90.62 94 ALA A C 1
ATOM 772 O O . ALA A 1 94 ? 11.050 -2.102 -10.338 1.00 90.62 94 ALA A O 1
ATOM 773 N N . TRP A 1 95 ? 11.605 -3.323 -12.135 1.00 91.62 95 TRP A N 1
ATOM 774 C CA . TRP A 1 95 ? 11.278 -4.615 -11.516 1.00 91.62 95 TRP A CA 1
ATOM 775 C C . TRP A 1 95 ? 12.198 -4.971 -10.347 1.00 91.62 95 TRP A C 1
ATOM 777 O O . TRP A 1 95 ? 11.717 -5.480 -9.341 1.00 91.62 95 TRP A O 1
ATOM 787 N N . LYS A 1 96 ? 13.487 -4.620 -10.415 1.00 89.56 96 LYS A N 1
ATOM 788 C CA . LYS A 1 96 ? 14.412 -4.764 -9.282 1.00 89.56 96 LYS A CA 1
ATOM 789 C C . LYS A 1 96 ? 13.993 -3.909 -8.082 1.00 89.56 96 LYS A C 1
ATOM 791 O O . LYS A 1 96 ? 14.117 -4.340 -6.941 1.00 89.56 96 LYS A O 1
ATOM 796 N N . TYR A 1 97 ? 13.491 -2.699 -8.326 1.00 87.25 97 TYR A N 1
ATOM 797 C CA . TYR A 1 97 ? 12.962 -1.850 -7.259 1.00 87.25 97 TYR A CA 1
ATOM 798 C C . TYR A 1 97 ? 11.660 -2.410 -6.669 1.00 87.25 97 TYR A C 1
ATOM 800 O O . TYR A 1 97 ? 11.487 -2.384 -5.454 1.00 87.25 97 TYR A O 1
ATOM 808 N N . TYR A 1 98 ? 10.781 -2.971 -7.504 1.00 87.25 98 TYR A N 1
ATOM 809 C CA . TYR A 1 98 ? 9.603 -3.712 -7.047 1.00 87.25 98 TYR A CA 1
ATOM 810 C C . TYR A 1 98 ? 9.992 -4.879 -6.121 1.00 87.25 98 TYR A C 1
ATOM 812 O O . TYR A 1 98 ? 9.461 -4.974 -5.018 1.00 87.25 98 TYR A O 1
ATOM 820 N N . ASP A 1 99 ? 10.965 -5.708 -6.513 1.00 87.75 99 ASP A N 1
ATOM 821 C CA . ASP A 1 99 ? 11.439 -6.833 -5.687 1.00 87.75 99 ASP A CA 1
ATOM 822 C C . ASP A 1 99 ? 12.014 -6.366 -4.351 1.00 87.75 99 ASP A C 1
ATOM 824 O O . ASP A 1 99 ? 11.700 -6.928 -3.302 1.00 87.75 99 ASP A O 1
ATOM 828 N N . TYR A 1 100 ? 12.798 -5.284 -4.379 1.00 82.94 100 TYR A N 1
ATOM 829 C CA . TYR A 1 100 ? 13.318 -4.647 -3.172 1.00 82.94 100 TYR A CA 1
ATOM 830 C C . TYR A 1 100 ? 12.197 -4.183 -2.228 1.00 82.94 100 TYR A C 1
ATOM 832 O O . TYR A 1 100 ? 12.282 -4.409 -1.021 1.00 82.94 100 TYR A O 1
ATOM 840 N N . LEU A 1 101 ? 11.144 -3.553 -2.762 1.00 77.88 101 LEU A N 1
ATOM 841 C CA . LEU A 1 101 ? 10.016 -3.055 -1.968 1.00 77.88 101 LEU A CA 1
ATOM 842 C C . LEU A 1 101 ? 9.218 -4.182 -1.304 1.00 77.88 101 LEU A C 1
ATOM 844 O O . LEU A 1 101 ? 8.813 -4.037 -0.151 1.00 77.88 101 LEU A O 1
ATOM 848 N N . PHE A 1 102 ? 9.005 -5.293 -2.010 1.00 79.75 102 PHE A N 1
ATOM 849 C CA . PHE A 1 102 ? 8.169 -6.399 -1.532 1.00 79.75 102 PHE A CA 1
ATOM 850 C C . PHE A 1 102 ? 8.956 -7.560 -0.919 1.00 79.75 102 PHE A C 1
ATOM 852 O O . PHE A 1 102 ? 8.356 -8.556 -0.529 1.00 79.75 102 PHE A O 1
ATOM 859 N N . LYS A 1 103 ? 10.281 -7.417 -0.758 1.00 74.75 103 LYS A N 1
ATOM 860 C CA . LYS A 1 103 ? 11.173 -8.448 -0.196 1.00 74.75 103 LYS A CA 1
ATOM 861 C C . LYS A 1 103 ? 10.949 -9.820 -0.834 1.00 74.75 103 LYS A C 1
ATOM 863 O O . LYS A 1 103 ? 10.932 -10.833 -0.136 1.00 74.75 103 LYS A O 1
ATOM 868 N N . ILE A 1 104 ? 10.757 -9.847 -2.148 1.00 63.88 104 ILE A N 1
ATOM 869 C CA . ILE A 1 104 ? 10.776 -11.106 -2.883 1.00 63.88 104 ILE A CA 1
ATOM 870 C C . ILE A 1 104 ? 12.245 -11.533 -2.885 1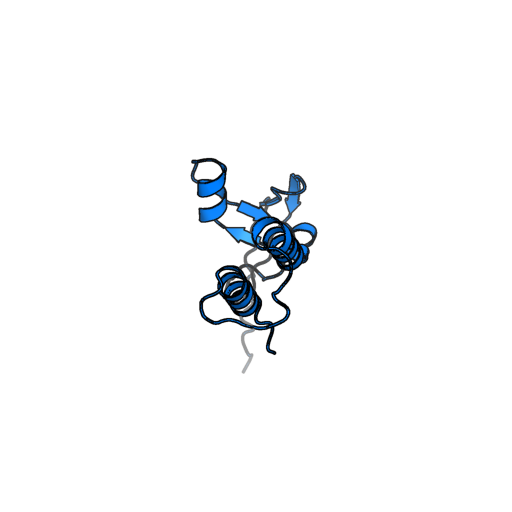.00 63.88 104 ILE A C 1
ATOM 872 O O . ILE A 1 104 ? 13.025 -11.069 -3.711 1.00 63.88 104 ILE A O 1
ATOM 876 N N . GLU A 1 105 ? 12.653 -12.290 -1.864 1.00 51.59 105 GLU A N 1
ATOM 877 C CA . GLU A 1 105 ? 13.949 -12.962 -1.878 1.00 51.59 105 GLU A CA 1
ATOM 878 C C . GLU A 1 105 ? 13.935 -13.958 -3.047 1.00 51.59 105 GLU A C 1
ATOM 880 O O . GLU A 1 105 ? 12.987 -14.736 -3.186 1.00 51.59 105 GLU A O 1
ATOM 885 N N . GLU A 1 106 ? 14.944 -13.842 -3.916 1.00 48.16 106 GLU A N 1
ATOM 886 C CA . GLU A 1 106 ? 15.191 -14.732 -5.061 1.00 48.16 106 GLU A CA 1
ATOM 887 C C . GLU A 1 106 ? 15.439 -16.186 -4.637 1.00 48.16 106 GLU A C 1
ATOM 889 O O . GLU A 1 106 ? 16.159 -16.410 -3.633 1.00 48.16 106 GLU A O 1
#

Solvent-accessible surface area (backbone atoms only — not comparable to full-atom values): 6481 Å² total; per-residue (Å²): 132,84,80,77,81,79,78,75,77,58,53,65,50,70,80,40,53,16,72,86,81,62,50,74,45,68,47,68,26,40,98,84,68,42,80,47,84,51,41,39,78,36,50,63,58,32,25,74,74,70,75,42,88,52,79,33,37,30,44,51,86,59,28,66,42,44,66,58,51,50,48,52,50,42,36,74,76,53,43,70,82,65,94,65,90,44,92,86,38,68,49,46,49,51,52,52,49,50,34,63,73,69,64,62,76,130

Radius of gyration: 18.66 Å; Cα contacts (8 Å, |Δi|>4): 125; chains: 1; bounding box: 38×33×64 Å

pLDDT: mean 81.65, std 14.92, range [36.38, 96.0]

Sequence (106 aa):
MKKKEVTAKSSILKDRKCIVCGNKFDVKLDENNVIPIQYFFSNELIKNLTGEDGEYWECEYCSGYFEERVKEYMVKNWGTRCPDYEENCPCCKAWKYYDYLFKIEE